Protein AF-A0AA39DKK0-F1 (afdb_monomer_lite)

InterPro domains:
  IPR009060 UBA-like superfamily [SSF46934] (25-64)
  IPR009719 GBF-interacting protein 1, N-terminal [PF06972] (26-65)

Secondary structure (DSSP, 8-state):
----------------------GGG--HHHHHHHHHHHHHH---HHHHHHHHHHTTT-HHHHHT-

pLDDT: mean 72.96, std 17.13, range [42.81, 89.75]

Organism: Vitis rotundifolia (NCBI:txid103349)

Sequence (65 aa):
MSGGGGGGGGGVSRVNGKGSGGISTISTASRKMVQSLREVVNCSEQEIYAMLKECNMDPNNAVQR

Radius of gyration: 18.05 Å; chains: 1; bounding box: 48×45×35 Å

Structure (mmCIF, N/CA/C/O backbone):
data_AF-A0AA39DKK0-F1
#
_entry.id   AF-A0AA39DKK0-F1
#
loop_
_atom_site.group_PDB
_atom_site.id
_atom_site.type_symbol
_atom_site.label_atom_id
_atom_site.label_alt_id
_atom_site.label_comp_id
_atom_site.label_asym_id
_atom_site.label_entity_id
_atom_site.label_seq_id
_atom_site.pdbx_PDB_ins_code
_atom_site.Cartn_x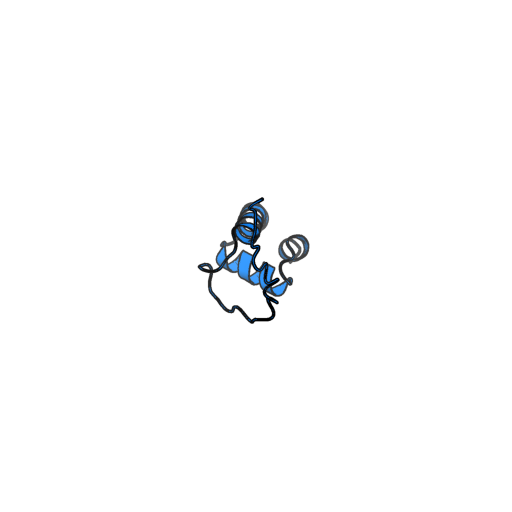
_atom_site.Cartn_y
_atom_site.Cartn_z
_atom_site.occupancy
_atom_site.B_iso_or_equiv
_atom_site.auth_seq_id
_atom_site.auth_comp_id
_atom_site.auth_asym_id
_atom_site.auth_atom_id
_atom_site.pdbx_PDB_model_num
ATOM 1 N N . MET A 1 1 ? 34.501 32.205 -25.793 1.00 47.62 1 MET A N 1
ATOM 2 C CA . MET A 1 1 ? 33.534 31.091 -25.696 1.00 47.62 1 MET A CA 1
ATOM 3 C C . MET A 1 1 ? 33.689 30.512 -24.293 1.00 47.62 1 MET A C 1
ATOM 5 O O . MET A 1 1 ? 34.664 29.829 -24.053 1.00 47.62 1 MET A O 1
ATOM 9 N N . SER A 1 2 ? 33.035 31.021 -23.247 1.00 54.47 2 SER A N 1
ATOM 10 C CA . SER A 1 2 ? 31.590 31.049 -22.946 1.00 54.47 2 SER A CA 1
ATOM 11 C C . SER A 1 2 ? 30.940 29.669 -22.988 1.00 54.47 2 SER A C 1
ATOM 13 O O . SER A 1 2 ? 30.788 29.110 -24.068 1.00 54.47 2 SER A O 1
ATOM 15 N N . GLY A 1 3 ? 30.488 29.214 -21.817 1.00 50.06 3 GLY A N 1
ATOM 16 C CA . GLY A 1 3 ? 29.541 28.111 -21.636 1.00 50.06 3 GLY A CA 1
ATOM 17 C C . GLY A 1 3 ? 30.216 26.784 -21.278 1.00 50.06 3 GLY A C 1
ATOM 18 O O . GLY A 1 3 ? 31.171 26.387 -21.922 1.00 50.06 3 GLY A O 1
ATOM 19 N N . GLY A 1 4 ? 29.784 26.043 -20.266 1.00 55.53 4 GLY A N 1
ATOM 20 C CA . GLY A 1 4 ? 28.617 26.211 -19.407 1.00 55.53 4 GLY A CA 1
ATOM 21 C C . GLY A 1 4 ? 28.247 24.870 -18.767 1.00 55.53 4 GLY A C 1
ATOM 22 O O . GLY A 1 4 ? 28.540 23.829 -19.342 1.00 55.53 4 GLY A O 1
ATOM 23 N N . GLY A 1 5 ? 27.579 24.934 -17.610 1.00 50.44 5 GLY A N 1
ATOM 24 C CA . GLY A 1 5 ? 26.754 23.862 -17.027 1.00 50.44 5 GLY A CA 1
ATOM 25 C C . GLY A 1 5 ? 27.531 22.685 -16.417 1.00 50.44 5 GLY A C 1
ATOM 26 O O . GLY A 1 5 ? 28.244 21.985 -17.111 1.00 50.44 5 GLY A O 1
ATOM 27 N N . GLY A 1 6 ? 27.459 22.363 -15.126 1.00 54.28 6 GLY A N 1
ATOM 28 C CA . GLY A 1 6 ? 26.360 22.573 -14.188 1.00 54.28 6 GLY A CA 1
ATOM 29 C C . GLY A 1 6 ? 25.294 21.487 -14.355 1.00 54.28 6 GLY A C 1
ATOM 30 O O . GLY A 1 6 ? 24.437 21.602 -15.221 1.00 54.28 6 GLY A O 1
ATOM 31 N N . GLY A 1 7 ? 25.342 20.462 -13.502 1.00 54.12 7 GLY A N 1
ATOM 32 C CA . GLY A 1 7 ? 24.287 19.459 -13.316 1.00 54.12 7 GLY A CA 1
ATOM 33 C C . GLY A 1 7 ? 24.848 18.285 -12.507 1.00 54.12 7 GLY A C 1
ATOM 34 O O . GLY A 1 7 ? 25.622 17.503 -13.034 1.00 54.12 7 GLY A O 1
ATOM 35 N N . GLY A 1 8 ? 24.630 18.147 -11.201 1.00 50.19 8 GLY A N 1
ATOM 36 C CA . GLY A 1 8 ? 23.439 18.489 -10.424 1.00 50.19 8 GLY A CA 1
ATOM 37 C C . GLY A 1 8 ? 22.727 17.176 -10.103 1.00 50.19 8 GLY A C 1
ATOM 38 O O . GLY A 1 8 ? 22.222 16.517 -11.001 1.00 50.19 8 GLY A O 1
ATOM 39 N N . GLY A 1 9 ? 22.804 16.759 -8.840 1.00 52.09 9 GLY A N 1
ATOM 40 C CA . GLY A 1 9 ? 22.590 15.385 -8.395 1.00 52.09 9 GLY A CA 1
ATOM 41 C C . GLY A 1 9 ? 21.206 14.793 -8.664 1.00 52.09 9 GLY A C 1
ATOM 42 O O . GLY A 1 9 ? 20.178 15.443 -8.512 1.00 52.09 9 GLY A O 1
ATOM 43 N N . GLY A 1 10 ? 21.204 13.496 -8.955 1.00 49.06 10 GLY A N 1
ATOM 44 C CA . GLY A 1 10 ? 20.046 12.621 -8.840 1.00 49.06 10 GLY A CA 1
ATOM 45 C C . GLY A 1 10 ? 20.383 11.531 -7.838 1.00 49.06 10 GLY A C 1
ATOM 46 O O . GLY A 1 10 ? 20.786 10.437 -8.220 1.00 49.06 10 GLY A O 1
ATOM 47 N N . GLY A 1 11 ? 20.297 11.854 -6.546 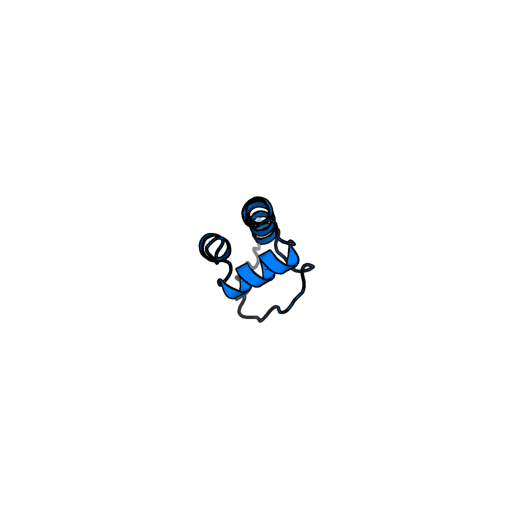1.00 52.03 11 GLY A N 1
ATOM 48 C CA . GLY A 1 11 ? 20.381 10.848 -5.502 1.00 52.03 11 GLY A CA 1
ATOM 49 C C . GLY A 1 11 ? 19.277 9.826 -5.733 1.00 52.03 11 GLY A C 1
ATOM 50 O O . GLY A 1 11 ? 18.107 10.118 -5.494 1.00 52.03 11 GLY A O 1
ATOM 51 N N . VAL A 1 12 ? 19.640 8.619 -6.169 1.00 51.69 12 VAL A N 1
ATOM 52 C CA . VAL A 1 12 ? 18.817 7.442 -5.902 1.00 51.69 12 VAL A CA 1
ATOM 53 C C . VAL A 1 12 ? 18.865 7.286 -4.394 1.00 51.69 12 VAL A C 1
ATOM 55 O O . VAL A 1 12 ? 19.772 6.674 -3.826 1.00 51.69 12 VAL A O 1
ATOM 58 N N . SER A 1 13 ? 17.934 7.982 -3.742 1.00 56.50 13 SER A N 1
ATOM 59 C CA . SER A 1 13 ? 17.665 7.836 -2.331 1.00 56.50 13 SER A CA 1
ATOM 60 C C . SER A 1 13 ? 17.355 6.365 -2.143 1.00 56.50 13 SER A C 1
ATOM 62 O O . SER A 1 13 ? 16.326 5.861 -2.595 1.00 56.50 13 SER A O 1
ATOM 64 N N . ARG A 1 14 ? 18.330 5.662 -1.572 1.00 50.31 14 ARG A N 1
ATOM 65 C CA . ARG A 1 14 ? 18.194 4.298 -1.093 1.00 50.31 14 ARG A CA 1
ATOM 66 C C . ARG A 1 14 ? 17.004 4.330 -0.149 1.00 50.31 14 ARG A C 1
ATOM 68 O O . ARG A 1 14 ? 17.157 4.741 0.998 1.00 50.31 14 ARG A O 1
ATOM 75 N N . VAL A 1 15 ? 15.818 3.942 -0.608 1.00 51.81 15 VAL A N 1
ATOM 76 C CA . VAL A 1 15 ? 14.679 3.800 0.296 1.00 51.81 15 VAL A CA 1
ATOM 77 C C . VAL A 1 15 ? 14.838 2.467 1.029 1.00 51.81 15 VAL A C 1
ATOM 79 O O . VAL A 1 15 ? 14.138 1.490 0.820 1.00 51.81 15 VAL A O 1
ATOM 82 N N . ASN A 1 16 ? 15.852 2.412 1.888 1.00 58.28 16 ASN A N 1
ATOM 83 C CA . ASN A 1 16 ? 15.908 1.469 2.985 1.00 58.28 16 ASN A CA 1
ATOM 84 C C . ASN A 1 16 ? 15.538 2.256 4.240 1.00 58.28 16 ASN A C 1
ATOM 86 O O . ASN A 1 16 ? 16.389 2.881 4.869 1.00 58.28 16 ASN A O 1
ATOM 90 N N . GLY A 1 17 ? 14.245 2.292 4.554 1.00 42.81 17 GLY A N 1
ATOM 91 C CA . GLY A 1 17 ? 13.751 3.128 5.640 1.00 42.81 17 GLY A CA 1
ATOM 92 C C . GLY A 1 17 ? 12.258 2.991 5.871 1.00 42.81 17 GLY A C 1
ATOM 93 O O . GLY A 1 17 ? 11.498 3.890 5.541 1.00 42.81 17 GLY A O 1
ATOM 94 N N . LYS A 1 18 ? 11.859 1.849 6.437 1.00 48.16 18 LYS A N 1
ATOM 95 C CA . LYS A 1 18 ? 10.913 1.747 7.559 1.00 48.16 18 LYS A CA 1
ATOM 96 C C . LYS A 1 18 ? 9.941 2.933 7.701 1.00 48.16 18 LYS A C 1
ATOM 98 O O . LYS A 1 18 ? 10.067 3.756 8.598 1.00 48.16 18 LYS A O 1
ATOM 103 N N . GLY A 1 19 ? 8.956 2.996 6.811 1.00 46.31 19 GLY A N 1
ATOM 104 C CA . GLY A 1 19 ? 7.870 3.964 6.869 1.00 46.31 19 GLY A CA 1
ATOM 105 C C . GLY A 1 19 ? 6.603 3.315 7.396 1.00 46.31 19 GLY A C 1
ATOM 106 O O . GLY A 1 19 ? 5.677 3.073 6.624 1.00 46.31 19 GLY A O 1
ATOM 107 N N . SER A 1 20 ? 6.533 3.060 8.702 1.00 48.41 20 SER A N 1
ATOM 108 C CA . SER A 1 20 ? 5.269 2.985 9.448 1.00 48.41 20 SER A CA 1
ATOM 109 C C . SER A 1 20 ? 4.638 4.383 9.481 1.00 48.41 20 SER A C 1
ATOM 111 O O . SER A 1 20 ? 4.541 5.015 10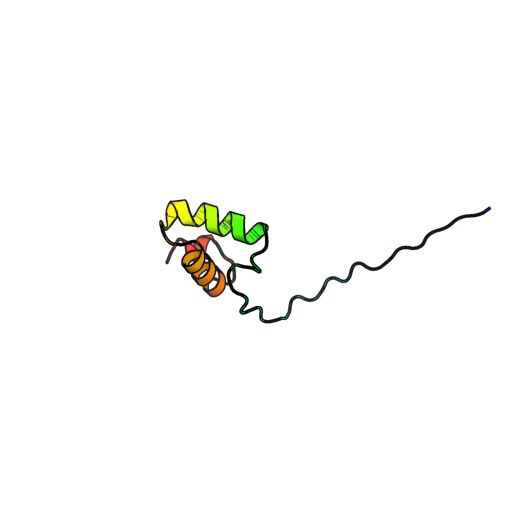.521 1.00 48.41 20 SER A O 1
ATOM 113 N N . GLY A 1 21 ? 4.310 4.919 8.308 1.00 46.12 21 GLY A N 1
ATOM 114 C CA . GLY A 1 21 ? 3.518 6.126 8.137 1.00 46.12 21 GLY A CA 1
ATOM 115 C C . GLY A 1 21 ? 2.143 5.690 7.669 1.00 46.12 21 GLY A C 1
ATOM 116 O O . GLY A 1 21 ? 2.043 4.877 6.745 1.00 46.12 21 GLY A O 1
ATOM 117 N N . GLY A 1 22 ? 1.108 6.172 8.353 1.00 55.62 22 GLY A N 1
ATOM 118 C CA . GLY A 1 22 ? -0.278 6.001 7.938 1.00 55.62 22 GLY A CA 1
ATOM 119 C C . GLY A 1 22 ? -0.530 6.541 6.529 1.00 55.62 22 GLY A C 1
ATOM 120 O O . GLY A 1 22 ? 0.365 7.077 5.875 1.00 55.62 22 GLY A O 1
ATOM 121 N N . ILE A 1 23 ? -1.777 6.403 6.079 1.00 56.44 23 ILE A N 1
ATOM 122 C CA . ILE A 1 23 ? -2.265 6.686 4.717 1.00 56.44 23 ILE A CA 1
ATOM 123 C C . ILE A 1 23 ? -1.731 7.997 4.087 1.00 56.44 23 ILE A C 1
ATOM 125 O O . ILE A 1 23 ? -1.611 8.113 2.869 1.00 56.44 23 ILE A O 1
ATOM 129 N N . SER A 1 24 ? -1.355 8.970 4.917 1.00 56.41 24 SER A N 1
ATOM 130 C CA . SER A 1 24 ? -0.775 10.266 4.563 1.00 56.41 24 SER A CA 1
ATOM 131 C C . SER A 1 24 ? 0.554 10.204 3.794 1.00 56.41 24 SER A C 1
ATOM 133 O O . SER A 1 24 ? 0.914 11.189 3.156 1.00 56.41 24 SER A O 1
ATOM 135 N N . THR A 1 25 ? 1.287 9.083 3.822 1.00 61.38 25 THR A N 1
ATOM 136 C CA . THR A 1 25 ? 2.546 8.910 3.065 1.00 61.38 25 THR A CA 1
ATOM 137 C C . THR A 1 25 ? 2.414 7.999 1.845 1.00 61.38 25 THR A C 1
ATOM 139 O O . THR A 1 25 ? 3.418 7.675 1.208 1.00 61.38 25 THR A O 1
ATOM 142 N N . ILE A 1 26 ? 1.194 7.581 1.489 1.00 72.50 26 ILE A N 1
ATOM 143 C CA . ILE A 1 26 ? 0.989 6.709 0.333 1.00 72.50 26 ILE A CA 1
ATOM 144 C C . ILE A 1 26 ? 1.320 7.474 -0.950 1.00 72.50 26 ILE A C 1
ATOM 146 O O . ILE A 1 26 ? 0.680 8.470 -1.299 1.00 72.50 26 ILE A O 1
ATOM 150 N N . SER A 1 27 ? 2.324 6.973 -1.670 1.00 77.19 27 SER A N 1
ATOM 151 C CA . SER A 1 27 ? 2.682 7.460 -3.000 1.00 77.19 27 SER A CA 1
ATOM 152 C C . SER A 1 27 ? 1.486 7.367 -3.950 1.00 77.19 27 SER A C 1
ATOM 154 O O . SER A 1 27 ? 0.663 6.455 -3.866 1.00 77.19 27 SER A O 1
ATOM 156 N N . THR A 1 28 ? 1.405 8.276 -4.922 1.00 79.25 28 THR A N 1
ATOM 157 C CA . THR A 1 28 ? 0.369 8.246 -5.966 1.00 79.25 28 THR A CA 1
ATOM 158 C C . THR A 1 28 ? 0.300 6.890 -6.682 1.00 79.25 28 THR A C 1
ATOM 160 O O . THR A 1 28 ? -0.788 6.461 -7.059 1.00 79.25 28 THR A O 1
ATOM 163 N N . ALA A 1 29 ? 1.430 6.182 -6.808 1.00 79.50 29 ALA A N 1
ATOM 164 C CA . ALA A 1 29 ? 1.470 4.828 -7.358 1.00 79.50 29 ALA A CA 1
ATOM 165 C C . ALA A 1 29 ? 0.687 3.822 -6.495 1.00 79.50 29 ALA A C 1
ATOM 167 O O . ALA A 1 29 ? -0.160 3.100 -7.017 1.00 79.50 29 ALA A O 1
ATOM 168 N N . SER A 1 30 ? 0.897 3.804 -5.176 1.00 81.19 30 SER A N 1
ATOM 169 C CA . SER A 1 30 ? 0.194 2.865 -4.296 1.00 81.19 30 SER A CA 1
ATOM 170 C C . SER A 1 30 ? -1.272 3.236 -4.079 1.00 81.19 30 SER A C 1
ATOM 172 O O . SER A 1 30 ? -2.090 2.335 -3.942 1.00 81.19 30 SER A O 1
ATOM 174 N N . ARG A 1 31 ? -1.652 4.519 -4.169 1.00 86.12 31 ARG A N 1
ATOM 175 C CA . ARG A 1 31 ? -3.076 4.912 -4.189 1.00 86.12 31 ARG A CA 1
ATOM 176 C C . ARG A 1 31 ? -3.840 4.298 -5.361 1.00 86.12 31 ARG A C 1
ATOM 178 O O . ARG A 1 31 ? -4.952 3.825 -5.165 1.00 86.12 31 ARG A O 1
ATOM 185 N N . LYS A 1 32 ? -3.245 4.258 -6.559 1.00 88.75 32 LYS A N 1
ATOM 186 C CA . LYS A 1 32 ? -3.866 3.595 -7.720 1.00 88.75 32 LYS A CA 1
ATOM 187 C C . LYS A 1 32 ? -4.091 2.104 -7.475 1.00 88.75 32 LYS A C 1
ATOM 189 O O . LYS A 1 32 ? -5.145 1.590 -7.830 1.00 88.75 32 LYS A O 1
ATOM 194 N N . MET A 1 33 ? -3.127 1.433 -6.843 1.00 88.12 33 MET A N 1
ATOM 195 C CA . MET A 1 33 ? -3.266 0.020 -6.478 1.00 88.12 33 MET A CA 1
ATOM 196 C C . MET A 1 33 ? -4.391 -0.174 -5.460 1.00 88.12 33 MET A C 1
ATOM 198 O O . MET A 1 33 ? -5.283 -0.977 -5.688 1.00 88.12 33 MET A O 1
ATOM 202 N N . VAL A 1 34 ? -4.411 0.625 -4.393 1.00 89.06 34 VAL A N 1
ATOM 203 C CA . VAL A 1 34 ? -5.455 0.569 -3.361 1.00 89.06 34 VAL A CA 1
ATOM 204 C C . VAL A 1 34 ? -6.855 0.793 -3.946 1.00 89.06 34 VAL A C 1
ATOM 206 O O . VAL A 1 34 ? -7.775 0.057 -3.610 1.00 89.06 34 VAL A O 1
ATOM 209 N N . GLN A 1 35 ? -7.015 1.753 -4.859 1.00 89.12 35 GLN A N 1
ATOM 210 C CA . GLN A 1 35 ? -8.290 2.013 -5.537 1.00 89.12 35 GLN A CA 1
ATOM 211 C C . GLN A 1 35 ? -8.743 0.830 -6.399 1.00 89.12 35 GLN A C 1
ATOM 213 O O . GLN A 1 35 ? -9.888 0.411 -6.287 1.00 89.12 35 GLN A O 1
ATOM 218 N N . SER A 1 36 ? -7.842 0.264 -7.210 1.00 89.44 36 SER A N 1
ATOM 219 C CA . SER A 1 36 ? -8.159 -0.898 -8.049 1.00 89.44 36 SER A CA 1
ATOM 220 C C . SER A 1 36 ? -8.553 -2.113 -7.210 1.00 89.44 36 SER A C 1
ATOM 222 O O . SER A 1 36 ? -9.482 -2.831 -7.558 1.00 89.44 36 SER A O 1
ATOM 224 N N . LEU A 1 37 ? -7.858 -2.330 -6.094 1.00 88.81 37 LEU A N 1
ATOM 225 C CA . LEU A 1 37 ? -8.136 -3.427 -5.173 1.00 88.81 37 LEU A CA 1
ATOM 226 C C . LEU A 1 37 ? -9.427 -3.205 -4.386 1.00 88.81 37 LEU A C 1
ATOM 228 O O . LEU A 1 37 ? -10.138 -4.162 -4.109 1.00 88.81 37 LEU A O 1
ATOM 232 N N . ARG A 1 38 ? -9.769 -1.958 -4.052 1.00 88.56 38 ARG A N 1
ATOM 233 C CA . ARG A 1 38 ? -11.001 -1.621 -3.326 1.00 88.56 38 ARG A CA 1
ATOM 234 C C . ARG A 1 38 ? -12.247 -2.106 -4.043 1.00 88.56 38 ARG A C 1
ATOM 236 O O . ARG A 1 38 ? -13.180 -2.531 -3.376 1.00 88.56 38 ARG A O 1
ATOM 243 N N . GLU A 1 39 ? -12.255 -2.076 -5.367 1.00 88.06 39 GLU A N 1
ATOM 244 C CA . GLU A 1 39 ? -13.396 -2.559 -6.147 1.00 88.06 39 GLU A CA 1
ATOM 245 C C . GLU A 1 39 ? -13.522 -4.088 -6.141 1.00 88.06 39 GLU A C 1
ATOM 247 O O . GLU A 1 39 ? -14.616 -4.610 -6.322 1.00 88.06 39 GLU A O 1
ATOM 252 N N . VAL A 1 40 ? -12.424 -4.809 -5.896 1.00 88.31 40 VAL A N 1
ATOM 253 C CA . VAL A 1 40 ? -12.386 -6.280 -5.917 1.00 88.31 40 VAL A CA 1
ATOM 254 C C . VAL A 1 40 ? -12.574 -6.868 -4.519 1.00 88.31 40 VAL A C 1
ATOM 256 O O . VAL A 1 40 ? -13.354 -7.796 -4.336 1.00 88.31 40 VAL A O 1
ATOM 259 N N . VAL A 1 41 ? -11.867 -6.319 -3.528 1.00 83.94 41 VAL A N 1
ATOM 260 C CA . VAL A 1 41 ? -11.858 -6.803 -2.136 1.00 83.94 41 VAL A CA 1
ATOM 261 C C . VAL A 1 41 ? -12.971 -6.139 -1.308 1.00 83.94 41 VAL A C 1
ATOM 263 O O . VAL A 1 41 ? -13.325 -6.614 -0.237 1.00 83.94 41 VAL A O 1
ATOM 266 N N . ASN A 1 42 ? -13.561 -5.043 -1.804 1.00 86.38 42 ASN A N 1
ATOM 267 C CA . ASN A 1 42 ? -14.650 -4.295 -1.163 1.00 86.38 42 ASN A CA 1
ATOM 268 C C . ASN A 1 42 ? -14.348 -3.864 0.295 1.00 86.38 42 ASN A C 1
ATOM 270 O O . ASN A 1 42 ? -15.251 -3.717 1.120 1.00 86.38 42 ASN A O 1
ATOM 274 N N . CYS A 1 43 ? -13.064 -3.636 0.594 1.00 87.81 43 CYS A N 1
ATOM 275 C CA . CYS A 1 43 ? -12.530 -3.214 1.892 1.00 87.81 43 CYS A CA 1
ATOM 276 C C . CYS A 1 43 ? -12.214 -1.708 1.934 1.00 87.81 43 CYS A C 1
ATOM 278 O O . CYS A 1 43 ? -12.276 -0.990 0.930 1.00 87.81 43 CYS A O 1
ATOM 280 N N . SER A 1 44 ? -11.838 -1.213 3.116 1.00 88.94 44 SER A N 1
ATOM 281 C CA . SER A 1 44 ? -11.353 0.162 3.271 1.00 88.94 44 SER A CA 1
ATOM 282 C C . SER A 1 44 ? -9.956 0.338 2.659 1.00 88.94 44 SER A C 1
ATOM 284 O O . SER A 1 44 ? -9.132 -0.575 2.678 1.00 88.94 44 SER A O 1
ATOM 286 N N . GLU A 1 45 ? -9.649 1.541 2.161 1.00 86.81 45 GLU A N 1
ATOM 287 C CA . GLU A 1 45 ? -8.326 1.855 1.592 1.00 86.81 45 GLU A CA 1
ATOM 288 C C . GLU A 1 45 ? -7.179 1.598 2.589 1.00 86.81 45 GLU A C 1
ATOM 290 O O . GLU A 1 45 ? -6.069 1.237 2.197 1.00 86.81 45 GLU A O 1
ATOM 295 N N . GLN A 1 46 ? -7.458 1.760 3.885 1.00 86.38 46 GLN A N 1
ATOM 296 C CA . GLN A 1 46 ? -6.520 1.516 4.980 1.00 86.38 46 GLN A CA 1
ATOM 297 C C . GLN A 1 46 ? -6.185 0.032 5.116 1.00 86.38 46 GLN A C 1
ATOM 299 O O . GLN A 1 46 ? -5.006 -0.314 5.186 1.00 86.38 46 GLN A O 1
ATOM 304 N N . GLU A 1 47 ? -7.206 -0.829 5.123 1.00 89.12 47 GLU A N 1
ATOM 305 C CA . GLU A 1 47 ? -7.015 -2.279 5.196 1.00 89.12 47 GLU A CA 1
ATOM 306 C C . GLU A 1 47 ? -6.317 -2.808 3.952 1.00 89.12 47 GLU A C 1
ATOM 308 O O . GLU A 1 47 ? -5.328 -3.523 4.060 1.00 89.12 47 GLU A O 1
ATOM 313 N N . ILE A 1 48 ? -6.741 -2.364 2.772 1.00 89.75 48 ILE A N 1
ATOM 314 C CA . ILE A 1 4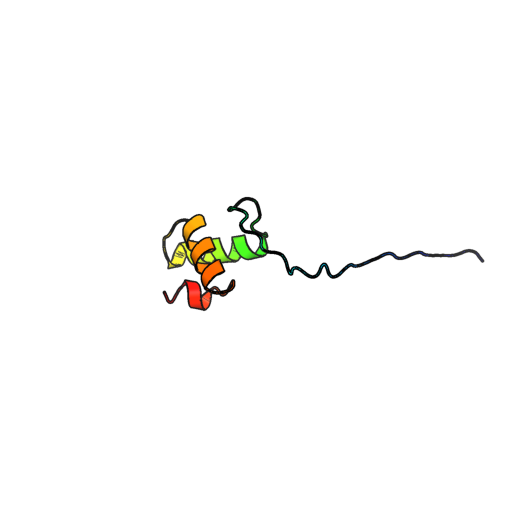8 ? -6.126 -2.774 1.507 1.00 89.75 48 ILE A CA 1
ATOM 315 C C . ILE A 1 48 ? -4.651 -2.375 1.462 1.00 89.75 48 ILE A C 1
AT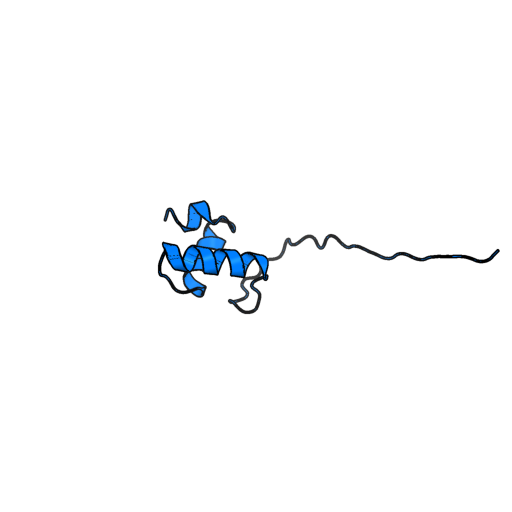OM 317 O O . ILE A 1 48 ? -3.810 -3.148 1.010 1.00 89.75 48 ILE A O 1
ATOM 321 N N . TYR A 1 49 ? -4.305 -1.177 1.939 1.00 88.12 49 TYR A N 1
ATOM 322 C CA . TYR A 1 49 ? -2.911 -0.751 2.001 1.00 88.12 49 TYR A CA 1
ATOM 323 C C . TYR A 1 49 ? -2.095 -1.541 3.031 1.00 88.12 49 TYR A C 1
ATOM 325 O O . TYR A 1 49 ? -0.924 -1.832 2.779 1.00 88.12 49 TYR A O 1
ATOM 333 N N . ALA A 1 50 ? -2.689 -1.888 4.176 1.00 88.31 50 ALA A N 1
ATOM 334 C CA . ALA A 1 50 ? -2.053 -2.751 5.167 1.00 88.31 50 ALA A CA 1
ATOM 335 C C . ALA A 1 50 ? -1.771 -4.141 4.576 1.00 88.31 50 ALA A C 1
ATOM 337 O O . ALA A 1 50 ? -0.621 -4.577 4.598 1.00 88.31 50 ALA A O 1
ATOM 338 N N . MET A 1 51 ? -2.767 -4.746 3.922 1.00 88.81 51 MET A N 1
ATOM 339 C CA . MET A 1 51 ? -2.636 -6.022 3.214 1.00 88.81 51 MET A CA 1
ATOM 340 C C . MET A 1 51 ? -1.569 -5.955 2.121 1.00 88.81 51 MET A C 1
ATOM 342 O O . MET A 1 51 ? -0.671 -6.789 2.079 1.00 88.81 51 MET A O 1
ATOM 346 N N . LEU A 1 52 ? -1.598 -4.919 1.276 1.00 88.81 52 LEU A N 1
ATOM 347 C CA . LEU A 1 52 ? -0.559 -4.669 0.277 1.00 88.81 52 LEU A CA 1
ATOM 348 C C . LEU A 1 52 ? 0.825 -4.599 0.922 1.00 88.81 52 LEU A C 1
ATOM 350 O O . LEU A 1 52 ? 1.771 -5.162 0.384 1.00 88.81 52 LEU A O 1
ATOM 354 N N . LYS A 1 53 ? 0.974 -3.901 2.055 1.00 84.62 53 LYS A N 1
ATOM 355 C CA . LYS A 1 53 ? 2.255 -3.794 2.772 1.00 84.62 53 LYS A CA 1
ATOM 356 C C . LYS A 1 53 ? 2.755 -5.150 3.247 1.00 84.62 53 LYS A C 1
ATOM 358 O O . LYS A 1 53 ? 3.944 -5.418 3.107 1.00 84.62 53 LYS A O 1
ATOM 363 N N . GLU A 1 54 ? 1.868 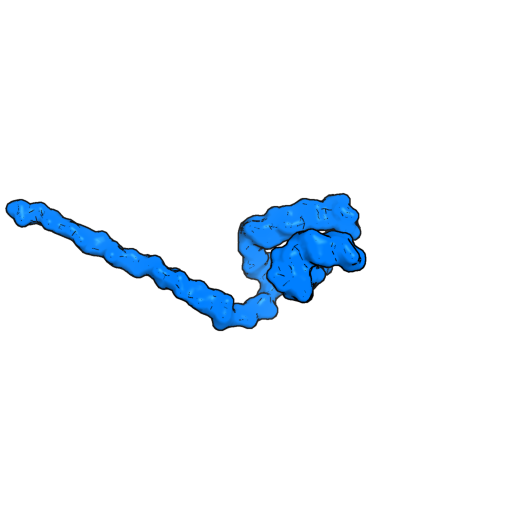-5.979 3.785 1.00 87.56 54 GLU A N 1
ATOM 364 C CA . GLU A 1 54 ? 2.185 -7.349 4.197 1.00 87.56 54 GLU A CA 1
ATOM 365 C C . GLU A 1 54 ? 2.555 -8.230 2.999 1.00 87.56 54 GLU A C 1
ATOM 367 O O . GLU A 1 54 ? 3.481 -9.031 3.081 1.00 87.56 54 GLU A O 1
ATOM 372 N N . CYS A 1 55 ? 1.908 -8.008 1.854 1.00 88.44 55 CYS A N 1
ATOM 373 C CA . CYS A 1 55 ? 2.233 -8.615 0.565 1.00 88.44 55 CYS A CA 1
ATOM 374 C C . CYS A 1 55 ? 3.415 -7.931 -0.148 1.00 88.44 55 CYS A C 1
ATOM 376 O O . CYS A 1 55 ? 3.597 -8.111 -1.348 1.00 88.44 55 CYS A O 1
ATOM 378 N N . ASN A 1 56 ? 4.226 -7.133 0.556 1.00 86.25 56 ASN A N 1
ATOM 379 C CA . ASN A 1 56 ? 5.423 -6.483 0.016 1.00 86.25 56 ASN A CA 1
ATOM 380 C C . ASN A 1 56 ? 5.147 -5.535 -1.180 1.00 86.25 56 ASN A C 1
ATOM 382 O O . ASN A 1 56 ? 5.961 -5.413 -2.095 1.00 86.25 56 ASN A O 1
ATOM 386 N N . MET A 1 57 ? 4.007 -4.836 -1.136 1.00 86.06 57 MET A N 1
ATOM 387 C CA . MET A 1 57 ? 3.409 -4.004 -2.194 1.00 86.06 57 MET A CA 1
ATOM 388 C C . MET A 1 57 ? 2.960 -4.777 -3.449 1.00 86.06 57 MET A C 1
ATOM 390 O O . MET A 1 57 ? 2.887 -4.182 -4.523 1.00 86.06 57 MET A O 1
ATOM 394 N N . ASP A 1 58 ? 2.624 -6.066 -3.332 1.00 87.31 58 ASP A N 1
ATOM 395 C CA . ASP A 1 58 ? 2.116 -6.867 -4.451 1.00 87.31 58 ASP A CA 1
ATOM 396 C C . ASP A 1 58 ? 0.571 -6.905 -4.509 1.00 87.31 58 ASP A C 1
ATOM 398 O O . ASP A 1 58 ? -0.069 -7.432 -3.593 1.00 87.31 58 ASP A O 1
ATOM 402 N N . PRO A 1 59 ? -0.058 -6.368 -5.574 1.00 86.12 59 PRO A N 1
ATOM 403 C CA . PRO A 1 59 ? -1.513 -6.317 -5.684 1.00 86.12 59 PRO A CA 1
ATOM 404 C C . PRO A 1 59 ? -2.153 -7.686 -5.931 1.00 86.12 59 PRO A C 1
ATOM 406 O O . PRO A 1 59 ? -3.245 -7.924 -5.430 1.00 86.12 59 PRO A O 1
ATOM 409 N N . ASN A 1 60 ? -1.496 -8.603 -6.646 1.00 89.62 60 ASN A N 1
ATOM 410 C CA . ASN A 1 60 ? -2.075 -9.917 -6.939 1.00 89.62 60 ASN A CA 1
ATOM 411 C C . ASN A 1 60 ? -2.217 -10.752 -5.663 1.00 89.62 60 ASN A C 1
ATOM 413 O O . ASN A 1 60 ? -3.274 -11.326 -5.414 1.00 89.62 60 ASN A O 1
ATOM 417 N N . ASN A 1 61 ? -1.180 -10.762 -4.826 1.00 89.44 61 ASN A N 1
ATOM 418 C CA . ASN A 1 61 ? -1.201 -11.442 -3.535 1.00 89.44 61 ASN A CA 1
ATOM 419 C C . ASN A 1 61 ? -2.187 -10.787 -2.559 1.00 89.44 61 ASN A C 1
ATOM 421 O O . ASN A 1 61 ? -2.821 -11.491 -1.780 1.00 89.44 61 ASN A O 1
ATOM 425 N N . ALA A 1 62 ? -2.350 -9.460 -2.611 1.00 88.94 62 ALA A N 1
ATOM 426 C CA . ALA A 1 62 ? -3.316 -8.760 -1.766 1.00 88.94 62 ALA A CA 1
ATOM 427 C C . ALA A 1 62 ? -4.781 -9.092 -2.124 1.00 88.94 62 ALA A C 1
ATOM 429 O O . ALA A 1 62 ? -5.610 -9.136 -1.221 1.00 88.94 62 ALA A O 1
ATOM 430 N N . VAL A 1 63 ? -5.103 -9.349 -3.405 1.00 86.44 63 VAL A N 1
ATOM 431 C CA . VAL A 1 63 ? -6.446 -9.822 -3.824 1.00 86.44 63 VAL A CA 1
ATOM 432 C C . VAL A 1 63 ? -6.698 -11.269 -3.418 1.00 86.44 63 VAL A C 1
ATOM 434 O O . VAL A 1 63 ? -7.825 -11.628 -3.107 1.00 86.44 63 VAL A O 1
ATOM 437 N N . GLN A 1 64 ? -5.674 -12.118 -3.481 1.00 83.56 64 GLN A N 1
ATOM 438 C CA . GLN A 1 64 ? -5.813 -13.569 -3.316 1.00 83.56 64 GLN A CA 1
ATOM 439 C C . GLN A 1 64 ? -5.867 -14.044 -1.856 1.00 83.56 64 GLN A C 1
ATOM 441 O O . GLN A 1 64 ? -5.757 -15.246 -1.610 1.00 83.56 64 GLN A O 1
ATOM 446 N N . ARG A 1 65 ? -5.995 -13.126 -0.898 1.00 70.50 65 ARG A N 1
ATOM 447 C CA . ARG A 1 65 ? -6.016 -13.448 0.529 1.00 70.50 65 ARG A CA 1
ATOM 448 C C . ARG A 1 65 ? -7.419 -13.765 1.038 1.00 70.50 65 ARG A C 1
ATOM 450 O O . ARG A 1 65 ? -8.381 -13.146 0.542 1.00 70.50 65 ARG A O 1
#

Foldseek 3Di:
DDDDDDDDDDPPPPPPDDPPDFPVPDDPVLQVLLVVLCVQVVDDSRVLVVLCVVVVNDSVSSNVD